Protein AF-A0A380L1E3-F1 (afdb_monomer)

Secondary structure (DSSP, 8-state):
-HHHHHHHHHHHHHHHHHHHHHHHHHHHTSS-THHHHHHHHHHHHHHHHHH---HHHHHHHHHHHHHHHHH-

Sequence (72 aa):
MWEKFKNIHHMFHVAVVFIFFPIAGVISGDYPLLTLLWTAIFIGAYYTILLSNHKMFQQISWLILLVYIFYS

Radius of gyration: 13.4 Å; Cα contacts (8 Å, |Δi|>4): 39; chains: 1; bounding box: 31×20×34 Å

pLDDT: mean 76.17, std 11.7, range [43.84, 87.44]

Mean predicted aligned error: 7.64 Å

Organism: NCBI:txid33040

Foldseek 3Di:
DVVLVVVVVVVVVVLVVVLVVLVVCVVVVNDDPVSNVLSVLLVVLSVCCSPPPDPVSVVVSVVSNVVSVVVD

Nearest PDB structures (foldseek):
  4m70-assembly5_Q  TM=4.954E-01  e=6.435E+00  Solanum tuberosum

Structure (mmCIF, N/CA/C/O backbone):
data_AF-A0A380L1E3-F1
#
_entry.id   AF-A0A380L1E3-F1
#
loop_
_atom_site.group_PDB
_atom_site.id
_atom_site.type_symbol
_atom_site.label_atom_id
_atom_site.label_alt_id
_atom_site.label_comp_id
_atom_site.label_asym_id
_atom_site.label_entity_id
_atom_site.label_seq_id
_atom_site.pdbx_PDB_ins_code
_atom_site.Cartn_x
_atom_site.Cartn_y
_atom_site.Cartn_z
_atom_site.occupancy
_atom_site.B_iso_or_equiv
_atom_site.auth_seq_id
_atom_site.auth_comp_id
_atom_site.auth_asym_id
_atom_site.auth_atom_id
_atom_site.pdbx_PDB_model_num
ATOM 1 N N . MET A 1 1 ? -20.070 -6.914 16.693 1.00 54.69 1 MET A N 1
ATOM 2 C CA . MET A 1 1 ? -18.714 -6.888 16.081 1.00 54.69 1 MET A CA 1
ATOM 3 C C . MET A 1 1 ? -18.498 -7.967 15.013 1.00 54.69 1 MET A C 1
ATOM 5 O O . MET A 1 1 ? -17.713 -7.728 14.108 1.00 54.69 1 MET A O 1
ATOM 9 N N . TRP A 1 2 ? -19.211 -9.100 15.060 1.00 43.84 2 TRP A N 1
ATOM 10 C CA . TRP A 1 2 ? -19.128 -10.177 14.057 1.00 43.84 2 TRP A CA 1
ATOM 11 C C . TRP A 1 2 ? -19.670 -9.789 12.664 1.00 43.84 2 TRP A C 1
ATOM 13 O O . TRP A 1 2 ? -19.114 -10.175 11.641 1.00 43.84 2 TRP A O 1
ATOM 23 N N . GLU A 1 3 ? -20.706 -8.948 12.604 1.00 54.38 3 GLU A N 1
ATOM 24 C CA . GLU A 1 3 ? -21.293 -8.484 11.335 1.00 54.38 3 GLU A CA 1
ATOM 25 C C . GLU A 1 3 ? -20.348 -7.593 10.512 1.00 54.38 3 GLU A C 1
ATOM 27 O O . GLU A 1 3 ? -20.344 -7.673 9.284 1.00 54.38 3 GLU A O 1
ATOM 32 N N . LYS A 1 4 ? -19.476 -6.808 11.171 1.00 53.34 4 LYS A N 1
ATOM 33 C CA . LYS A 1 4 ? -18.428 -6.034 10.483 1.00 53.34 4 LYS A CA 1
ATOM 34 C C . LYS A 1 4 ? -17.435 -6.957 9.777 1.00 53.34 4 LYS A C 1
ATOM 36 O O . LYS A 1 4 ? -17.125 -6.712 8.621 1.00 53.34 4 LYS A O 1
ATOM 41 N N . PHE A 1 5 ? -17.004 -8.045 10.418 1.00 54.66 5 PHE A N 1
ATOM 42 C CA . PHE A 1 5 ? -16.105 -9.031 9.803 1.00 54.66 5 PHE A CA 1
ATOM 43 C C . PHE A 1 5 ? -16.727 -9.725 8.583 1.00 54.66 5 PHE A C 1
ATOM 45 O O . PHE A 1 5 ? -16.029 -9.992 7.608 1.00 54.66 5 PHE A O 1
ATOM 52 N N . LYS A 1 6 ? -18.046 -9.959 8.598 1.00 51.28 6 LYS A N 1
ATOM 53 C CA . LYS A 1 6 ? -18.762 -10.618 7.495 1.00 51.28 6 LYS A CA 1
ATOM 54 C C . LYS A 1 6 ? -18.809 -9.761 6.219 1.00 51.28 6 LYS A C 1
ATOM 56 O O . LYS A 1 6 ? -18.579 -10.289 5.137 1.00 51.28 6 LYS A O 1
ATOM 61 N N . ASN A 1 7 ? -19.024 -8.448 6.348 1.00 54.16 7 ASN A N 1
ATOM 62 C CA . ASN A 1 7 ? -18.949 -7.507 5.217 1.00 54.16 7 ASN A CA 1
ATOM 63 C C . ASN A 1 7 ? -17.508 -7.176 4.811 1.00 54.16 7 ASN A C 1
ATOM 65 O O . ASN A 1 7 ? -17.219 -7.045 3.620 1.00 54.16 7 ASN A O 1
ATOM 69 N N . ILE A 1 8 ? -16.591 -7.103 5.783 1.00 57.47 8 ILE A N 1
ATOM 70 C CA . ILE A 1 8 ? -15.156 -6.979 5.514 1.00 57.47 8 ILE A CA 1
ATOM 71 C C . ILE A 1 8 ? -14.700 -8.113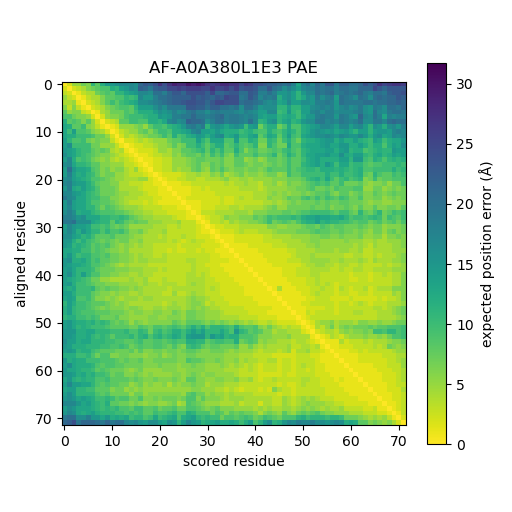 4.594 1.00 57.47 8 ILE A C 1
ATOM 73 O O . ILE A 1 8 ? -13.949 -7.856 3.665 1.00 57.47 8 ILE A O 1
ATOM 77 N N . HIS A 1 9 ? -15.197 -9.339 4.774 1.00 56.00 9 HIS A N 1
ATOM 78 C CA . HIS A 1 9 ? -14.729 -10.493 4.009 1.00 56.00 9 HIS A CA 1
ATOM 79 C C . HIS A 1 9 ? -14.913 -10.364 2.482 1.00 56.00 9 HIS A C 1
ATOM 81 O O . HIS A 1 9 ? -14.051 -10.823 1.729 1.00 56.00 9 HIS A O 1
ATOM 87 N N . HIS A 1 10 ? -15.984 -9.700 2.026 1.00 53.25 10 HIS A N 1
ATOM 88 C CA . HIS A 1 10 ? -16.228 -9.443 0.601 1.00 53.25 10 HIS A CA 1
ATOM 89 C C . HIS A 1 10 ? -15.404 -8.270 0.056 1.00 53.25 10 HIS A C 1
ATOM 91 O O . HIS A 1 10 ? -14.820 -8.394 -1.019 1.00 53.25 10 HIS A O 1
ATOM 97 N N . MET A 1 11 ? -15.287 -7.164 0.801 1.00 58.22 11 MET A N 1
ATOM 98 C CA . MET A 1 11 ? -14.386 -6.060 0.425 1.00 58.22 11 MET A CA 1
ATOM 99 C C . MET A 1 11 ? -12.911 -6.496 0.420 1.00 58.22 11 MET A C 1
ATOM 101 O O . MET A 1 11 ? -12.131 -6.019 -0.402 1.00 58.22 11 MET A O 1
ATOM 105 N N . PHE A 1 12 ? -12.550 -7.432 1.298 1.00 63.84 12 PHE A N 1
ATOM 106 C CA . PHE A 1 12 ? -11.219 -8.021 1.421 1.00 63.84 12 PHE A CA 1
ATOM 107 C C . PHE A 1 12 ? -10.821 -8.826 0.191 1.00 63.84 12 PHE A C 1
ATOM 109 O O . PHE A 1 12 ? -9.706 -8.682 -0.300 1.00 63.84 12 PHE A O 1
ATOM 116 N N . HIS A 1 13 ? -11.742 -9.617 -0.362 1.00 62.19 13 HIS A N 1
ATOM 117 C CA . HIS A 1 13 ? -11.465 -10.399 -1.567 1.00 62.19 13 HIS A CA 1
ATOM 118 C C . HIS A 1 13 ? -11.139 -9.521 -2.778 1.00 62.19 13 HIS A C 1
ATOM 120 O O . HIS A 1 13 ? -10.184 -9.809 -3.493 1.00 62.19 13 HIS A O 1
ATOM 126 N N . VAL A 1 14 ? -11.887 -8.432 -2.986 1.00 64.62 14 VAL A N 1
ATOM 127 C CA . VAL A 1 14 ? -11.651 -7.515 -4.114 1.00 64.62 14 VAL A CA 1
ATOM 128 C C . VAL A 1 14 ? -10.253 -6.903 -4.018 1.00 64.62 14 VAL A C 1
ATOM 130 O O . VAL A 1 14 ? -9.492 -6.966 -4.978 1.00 64.62 14 VAL A O 1
ATOM 133 N N . ALA A 1 15 ? -9.871 -6.393 -2.844 1.00 66.94 15 ALA A N 1
ATOM 134 C CA . ALA A 1 15 ? -8.551 -5.800 -2.638 1.00 66.94 15 ALA A CA 1
ATOM 135 C C . ALA A 1 15 ? -7.407 -6.807 -2.844 1.00 66.94 15 ALA A C 1
ATOM 137 O O . ALA A 1 15 ? -6.390 -6.459 -3.434 1.00 66.94 15 ALA A O 1
ATOM 138 N N . VAL A 1 16 ? -7.581 -8.065 -2.423 1.00 67.75 16 VAL A N 1
ATOM 139 C CA . VAL A 1 16 ? -6.587 -9.129 -2.643 1.00 67.75 16 VAL A CA 1
ATOM 140 C C . VAL A 1 16 ? -6.371 -9.402 -4.132 1.00 67.75 16 VAL A C 1
ATOM 142 O O . VAL A 1 16 ? -5.226 -9.532 -4.554 1.00 67.75 16 VAL A O 1
ATOM 145 N N . VAL A 1 17 ? -7.423 -9.414 -4.957 1.00 66.56 17 VAL A N 1
ATOM 146 C CA . VAL A 1 17 ? -7.264 -9.560 -6.419 1.00 66.56 17 VAL A CA 1
ATOM 147 C C . VAL A 1 17 ? -6.488 -8.377 -7.012 1.00 66.56 17 VAL A C 1
ATOM 149 O O . VAL A 1 17 ? -5.586 -8.582 -7.825 1.00 66.56 17 VAL A O 1
ATOM 152 N N . PHE A 1 18 ? -6.763 -7.154 -6.548 1.00 68.62 18 PHE A N 1
ATOM 153 C CA . PHE A 1 18 ? -6.020 -5.955 -6.956 1.00 68.62 18 PHE A CA 1
ATOM 154 C C . PHE A 1 18 ? -4.549 -5.963 -6.524 1.00 68.62 18 PHE A C 1
ATOM 156 O O . PHE A 1 18 ? -3.742 -5.285 -7.146 1.00 68.62 18 PHE A O 1
ATOM 163 N N . ILE A 1 19 ? -4.179 -6.744 -5.507 1.00 73.75 19 ILE A N 1
ATOM 164 C CA . ILE A 1 19 ? -2.789 -6.904 -5.062 1.00 73.75 19 ILE A CA 1
ATOM 165 C C . ILE A 1 19 ? -2.000 -7.851 -5.983 1.00 73.75 19 ILE A C 1
ATOM 167 O O . ILE A 1 19 ? -0.813 -7.630 -6.216 1.00 73.75 19 ILE A O 1
ATOM 171 N N . PHE A 1 20 ? -2.635 -8.885 -6.541 1.00 77.56 20 PHE A N 1
ATOM 172 C CA . PHE A 1 20 ? -1.961 -9.829 -7.445 1.00 77.56 20 PHE A CA 1
ATOM 173 C C . PHE A 1 20 ? -1.636 -9.225 -8.817 1.00 77.56 20 PHE A C 1
ATOM 175 O O . PHE A 1 20 ? -0.626 -9.584 -9.421 1.00 77.56 20 PHE A O 1
ATOM 182 N N . PHE A 1 21 ? -2.458 -8.291 -9.292 1.00 80.19 21 PHE A N 1
ATOM 183 C CA . PHE A 1 21 ? -2.314 -7.6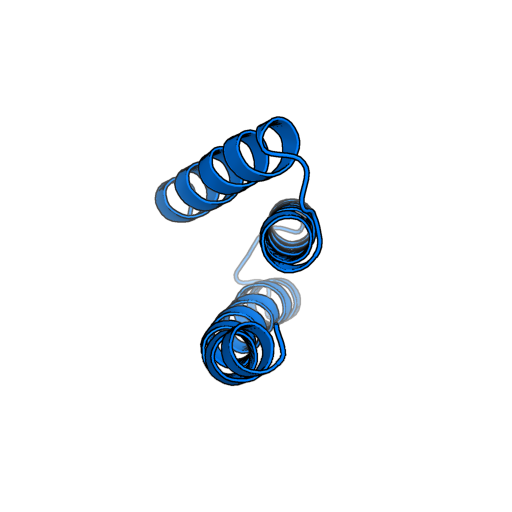52 -10.602 1.00 80.19 21 PHE A CA 1
ATOM 184 C C . PHE A 1 21 ? -0.976 -6.907 -10.804 1.00 80.19 21 PHE A C 1
ATOM 186 O O . PHE A 1 21 ? -0.265 -7.215 -11.763 1.00 80.19 21 PHE A O 1
ATOM 193 N N . PRO A 1 22 ? -0.562 -5.986 -9.909 1.00 79.62 22 PRO A N 1
ATOM 194 C CA . PRO A 1 22 ? 0.719 -5.297 -10.038 1.00 79.62 22 PRO A CA 1
ATOM 195 C C . PRO A 1 22 ? 1.911 -6.243 -9.869 1.00 79.62 22 PRO A C 1
ATOM 197 O O . PRO A 1 22 ? 2.930 -6.049 -10.520 1.00 79.62 22 PRO A O 1
ATOM 200 N N . ILE A 1 23 ? 1.794 -7.297 -9.052 1.00 83.00 23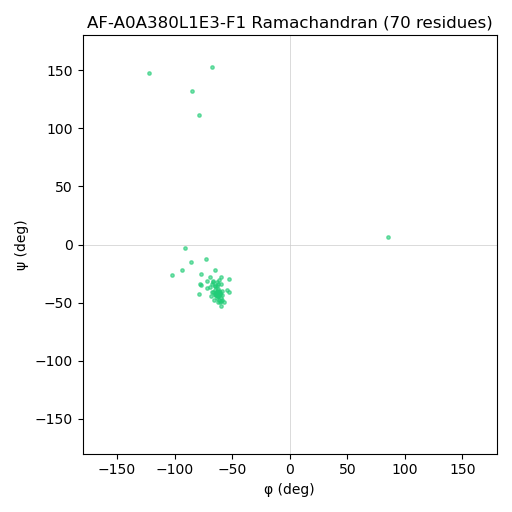 ILE A N 1
ATOM 201 C CA . ILE A 1 23 ? 2.861 -8.298 -8.895 1.00 83.00 23 ILE A CA 1
ATOM 202 C C . ILE A 1 23 ? 3.064 -9.065 -10.204 1.00 83.00 23 ILE A C 1
ATOM 204 O O . ILE A 1 23 ? 4.194 -9.196 -10.670 1.00 83.00 23 ILE A O 1
ATOM 208 N N . ALA A 1 24 ? 1.975 -9.534 -10.818 1.00 85.00 24 ALA A N 1
ATOM 209 C CA . ALA A 1 24 ? 2.024 -10.214 -12.107 1.00 85.00 24 ALA A CA 1
ATOM 210 C C . ALA A 1 24 ? 2.606 -9.308 -13.200 1.00 85.00 24 ALA A C 1
ATOM 212 O O . ALA A 1 24 ? 3.466 -9.759 -13.949 1.00 85.00 24 ALA A O 1
ATOM 213 N N . GLY A 1 25 ? 2.209 -8.033 -13.237 1.00 84.25 25 GLY A N 1
ATOM 214 C CA . GLY A 1 25 ? 2.728 -7.081 -14.218 1.00 84.25 25 GLY A CA 1
ATOM 215 C C . GLY A 1 25 ? 4.205 -6.705 -14.014 1.00 84.25 25 GLY A C 1
ATOM 216 O O . GLY A 1 25 ? 4.917 -6.427 -14.973 1.00 84.25 25 GLY A O 1
ATOM 217 N N . VAL A 1 26 ? 4.726 -6.748 -12.782 1.00 85.44 26 VAL A N 1
ATOM 218 C CA . VAL A 1 26 ? 6.178 -6.608 -12.548 1.00 85.44 26 VAL A CA 1
ATOM 219 C C . VAL A 1 26 ? 6.930 -7.860 -13.011 1.00 85.44 26 VAL A C 1
ATOM 221 O O . VAL A 1 26 ? 8.014 -7.747 -13.577 1.00 85.44 26 VAL A O 1
ATOM 224 N N . ILE A 1 27 ? 6.357 -9.053 -12.817 1.00 86.50 27 ILE A N 1
ATOM 225 C CA . ILE A 1 27 ? 6.953 -10.320 -13.276 1.00 86.50 27 ILE A CA 1
ATOM 226 C C . ILE A 1 27 ? 6.927 -10.433 -14.810 1.00 86.50 27 ILE A C 1
ATOM 228 O O . ILE A 1 27 ? 7.884 -10.946 -15.387 1.00 86.50 27 ILE A O 1
ATOM 232 N N . SER A 1 28 ? 5.873 -9.949 -15.477 1.00 86.44 28 SER A N 1
ATOM 233 C CA . SER A 1 28 ? 5.788 -9.908 -16.946 1.00 86.44 28 SER A CA 1
ATOM 234 C C . SER A 1 28 ? 6.687 -8.841 -17.578 1.00 86.44 28 SER A C 1
ATOM 236 O O . SER A 1 28 ? 6.920 -8.888 -18.783 1.00 86.44 28 SER A O 1
ATOM 238 N N . GLY A 1 29 ? 7.228 -7.917 -16.776 1.00 85.31 29 GLY A N 1
ATOM 239 C CA . GLY A 1 29 ? 8.064 -6.809 -17.236 1.00 85.31 29 GLY A CA 1
ATOM 240 C C . GLY A 1 29 ? 7.281 -5.573 -17.691 1.00 85.31 29 GLY A C 1
ATOM 241 O O . GLY A 1 29 ? 7.895 -4.623 -18.173 1.00 85.31 29 GLY A O 1
ATOM 242 N N . ASP A 1 30 ? 5.958 -5.557 -17.513 1.00 85.31 30 ASP A N 1
ATOM 243 C CA . ASP A 1 30 ? 5.083 -4.438 -17.885 1.00 85.31 30 ASP A CA 1
ATOM 244 C C . ASP A 1 30 ? 5.160 -3.268 -16.889 1.00 85.31 30 ASP A C 1
ATOM 246 O O . ASP A 1 30 ? 4.913 -2.117 -17.253 1.00 85.31 30 ASP A O 1
ATOM 250 N N . TYR A 1 31 ? 5.528 -3.541 -15.630 1.00 83.44 31 TYR A N 1
ATOM 251 C CA . TYR A 1 31 ? 5.649 -2.531 -14.578 1.00 83.44 31 TYR A CA 1
ATOM 252 C C . 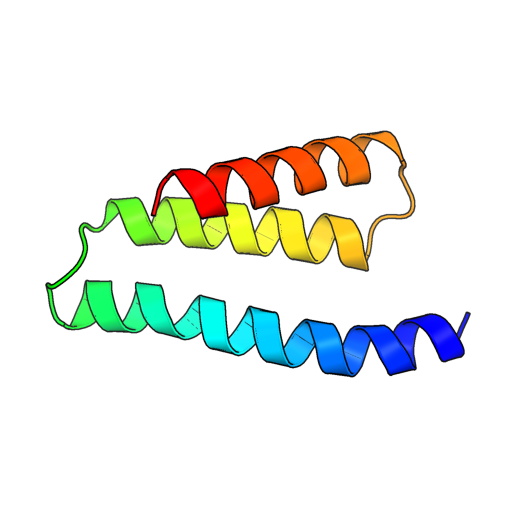TYR A 1 31 ? 7.051 -2.472 -13.957 1.00 83.44 31 TYR A C 1
ATOM 254 O O . TYR A 1 31 ? 7.720 -3.496 -13.798 1.00 83.44 31 TYR A O 1
ATOM 262 N N . PRO A 1 32 ? 7.499 -1.280 -13.521 1.00 87.44 32 PRO A N 1
ATOM 263 C CA . PRO A 1 32 ? 8.769 -1.131 -12.825 1.00 87.44 32 PRO A CA 1
ATOM 264 C C . PRO A 1 32 ? 8.750 -1.804 -11.446 1.00 87.44 32 PRO A C 1
ATOM 266 O O . PRO A 1 32 ? 7.730 -1.847 -10.763 1.00 87.44 32 PRO A O 1
ATOM 269 N N . LEU A 1 33 ? 9.923 -2.230 -10.964 1.00 86.38 33 LEU A N 1
ATOM 270 C CA . LEU A 1 33 ? 10.105 -2.795 -9.615 1.00 86.38 33 LEU A CA 1
ATOM 271 C C . LEU A 1 33 ? 9.563 -1.893 -8.491 1.00 86.38 33 LEU A C 1
ATOM 273 O O . LEU A 1 33 ? 9.106 -2.393 -7.464 1.00 86.38 33 LEU A O 1
ATOM 277 N N . LEU A 1 34 ? 9.564 -0.569 -8.691 1.00 85.06 34 LEU A N 1
ATOM 278 C CA . LEU A 1 34 ? 9.003 0.401 -7.744 1.00 85.06 34 LEU A CA 1
ATOM 279 C C . LEU A 1 34 ? 7.503 0.171 -7.481 1.00 85.06 34 LEU A C 1
ATOM 281 O O . LEU A 1 34 ? 7.020 0.454 -6.384 1.00 85.06 34 LEU A O 1
ATOM 285 N N . THR A 1 35 ? 6.774 -0.401 -8.440 1.00 84.44 35 THR A N 1
ATOM 286 C CA . THR A 1 35 ? 5.356 -0.752 -8.297 1.00 84.44 35 THR A CA 1
ATOM 287 C C . THR A 1 35 ? 5.137 -1.776 -7.181 1.00 84.44 35 THR A C 1
ATOM 289 O O . THR A 1 35 ? 4.119 -1.716 -6.491 1.00 84.44 35 THR A O 1
ATOM 292 N N . LEU A 1 36 ? 6.106 -2.661 -6.904 1.00 84.31 36 LEU A N 1
ATOM 293 C CA . LEU A 1 36 ? 6.028 -3.590 -5.766 1.00 84.31 36 LEU A CA 1
ATOM 294 C C . LEU A 1 36 ? 6.080 -2.859 -4.423 1.00 84.31 36 LEU A C 1
ATOM 296 O O . LEU A 1 36 ? 5.326 -3.202 -3.515 1.00 84.31 36 LEU A O 1
ATOM 300 N N . LEU A 1 37 ? 6.929 -1.833 -4.301 1.00 86.06 37 LEU A N 1
ATOM 301 C CA . LEU A 1 37 ? 7.018 -1.017 -3.088 1.00 86.06 37 LEU A CA 1
ATOM 302 C C . LEU A 1 37 ? 5.690 -0.291 -2.834 1.00 86.06 37 LEU A C 1
ATOM 304 O O . LEU A 1 37 ? 5.155 -0.337 -1.727 1.00 86.06 37 LEU A O 1
ATOM 308 N N . TRP A 1 38 ? 5.121 0.316 -3.877 1.00 83.00 38 TRP A N 1
ATOM 309 C CA . TRP A 1 38 ? 3.806 0.956 -3.804 1.00 83.00 38 TRP A CA 1
ATOM 310 C C 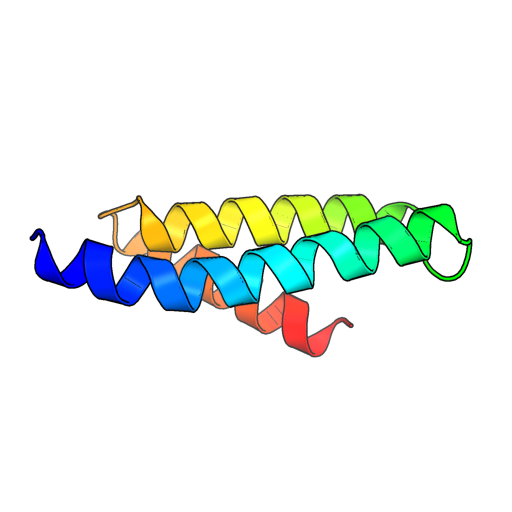. TRP A 1 38 ? 2.696 -0.029 -3.437 1.00 83.00 38 TRP A C 1
ATOM 312 O O . TRP A 1 38 ? 1.849 0.279 -2.600 1.00 83.00 38 TRP A O 1
ATOM 322 N N . THR A 1 39 ? 2.741 -1.237 -3.996 1.00 85.50 39 THR A N 1
ATOM 323 C CA . THR A 1 39 ? 1.802 -2.316 -3.669 1.00 85.50 39 THR A CA 1
ATOM 324 C C . THR A 1 39 ? 1.936 -2.742 -2.203 1.00 85.50 39 THR A C 1
ATOM 326 O O . THR A 1 3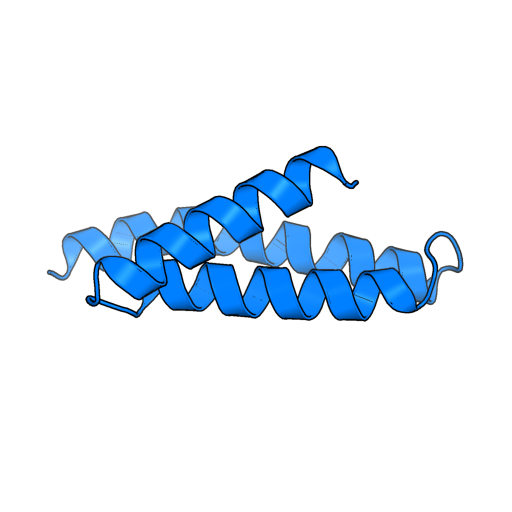9 ? 0.931 -2.888 -1.515 1.00 85.50 39 THR A O 1
ATOM 329 N N . ALA A 1 40 ? 3.155 -2.864 -1.670 1.00 85.75 40 ALA A N 1
ATOM 330 C CA . ALA A 1 40 ? 3.379 -3.189 -0.259 1.00 85.75 40 ALA A CA 1
ATOM 331 C C . ALA A 1 40 ? 2.813 -2.116 0.689 1.00 85.75 40 ALA A C 1
ATOM 333 O O . ALA A 1 40 ? 2.175 -2.446 1.692 1.00 85.75 40 ALA A O 1
ATOM 334 N N . ILE A 1 41 ? 2.989 -0.834 0.349 1.00 87.25 41 ILE A N 1
ATOM 335 C CA . ILE A 1 41 ? 2.423 0.295 1.104 1.00 87.25 41 ILE A CA 1
ATOM 336 C C . ILE A 1 41 ? 0.888 0.258 1.066 1.00 87.25 41 ILE A C 1
ATOM 338 O O . ILE A 1 41 ? 0.245 0.420 2.107 1.00 87.25 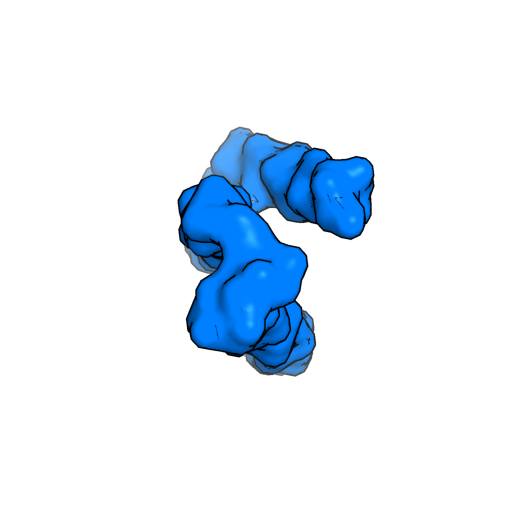41 ILE A O 1
ATOM 342 N N . PHE A 1 42 ? 0.300 -0.010 -0.103 1.00 85.56 42 PHE A N 1
ATOM 343 C CA . PHE A 1 42 ? -1.146 -0.161 -0.269 1.00 85.56 42 PHE A CA 1
ATOM 344 C C . PHE A 1 42 ? -1.703 -1.292 0.601 1.00 85.56 42 PHE A C 1
ATOM 346 O O . PHE A 1 42 ? -2.662 -1.078 1.342 1.00 85.56 42 PHE A O 1
ATOM 353 N N . ILE A 1 43 ? -1.067 -2.469 0.580 1.00 84.69 43 ILE A N 1
ATOM 354 C CA . ILE A 1 43 ? -1.442 -3.614 1.423 1.00 84.69 43 ILE A CA 1
ATOM 355 C C . ILE A 1 43 ? -1.414 -3.217 2.902 1.00 84.69 43 ILE A C 1
ATOM 357 O O . ILE A 1 43 ? -2.384 -3.448 3.625 1.00 84.69 43 ILE A O 1
ATOM 361 N N . GLY A 1 44 ? -0.323 -2.595 3.358 1.00 84.94 44 GLY A N 1
ATOM 362 C CA . GLY A 1 44 ? -0.168 -2.170 4.751 1.00 84.94 44 GLY A CA 1
ATOM 363 C C . GLY A 1 44 ? -1.248 -1.180 5.190 1.00 84.94 44 GLY A C 1
ATOM 364 O O . GLY A 1 44 ? -1.868 -1.357 6.243 1.00 84.94 44 GLY A O 1
ATOM 365 N N . ALA A 1 45 ? -1.531 -0.170 4.366 1.00 85.25 45 ALA A N 1
ATOM 366 C CA . ALA A 1 45 ? -2.610 0.783 4.611 1.00 85.25 45 ALA A CA 1
ATOM 367 C C . ALA A 1 45 ? -3.982 0.094 4.636 1.00 85.25 45 ALA A C 1
ATOM 369 O O . ALA A 1 45 ? -4.775 0.322 5.549 1.00 85.25 45 ALA A O 1
ATOM 370 N N . TYR A 1 46 ? -4.240 -0.811 3.695 1.00 82.69 46 TYR A N 1
ATOM 371 C CA . TYR A 1 46 ? -5.488 -1.560 3.622 1.00 82.69 46 TYR A CA 1
ATOM 372 C C . TYR A 1 46 ? -5.742 -2.404 4.883 1.00 82.69 46 TYR A C 1
ATOM 374 O O . TYR A 1 46 ? -6.802 -2.294 5.505 1.00 82.69 46 TYR A O 1
ATOM 382 N N . TYR A 1 47 ? -4.747 -3.178 5.332 1.00 80.38 47 TYR A N 1
ATOM 383 C CA . TYR A 1 47 ? -4.842 -3.942 6.582 1.00 80.38 47 TYR A CA 1
ATOM 384 C C . TYR A 1 47 ? -5.000 -3.045 7.807 1.00 80.38 47 TYR A C 1
ATOM 386 O O . TYR A 1 47 ? -5.741 -3.389 8.728 1.00 80.38 47 TYR A O 1
ATOM 394 N N . THR A 1 48 ? -4.350 -1.882 7.814 1.00 83.19 48 THR A N 1
ATOM 395 C CA . THR A 1 48 ? -4.479 -0.910 8.904 1.00 83.19 48 THR A CA 1
ATOM 396 C C . THR A 1 48 ? -5.910 -0.387 9.008 1.00 83.19 48 THR A C 1
ATOM 398 O O . THR A 1 48 ? -6.430 -0.292 10.116 1.00 83.19 48 THR A O 1
ATOM 401 N N . ILE A 1 49 ? -6.602 -0.130 7.893 1.00 81.69 49 ILE A N 1
ATOM 402 C CA . ILE A 1 49 ? -8.021 0.272 7.928 1.00 81.69 49 ILE A CA 1
ATOM 403 C C . ILE A 1 49 ? -8.900 -0.842 8.486 1.00 81.69 49 ILE A C 1
ATOM 405 O O . ILE A 1 49 ? -9.807 -0.573 9.277 1.00 81.69 49 ILE A O 1
ATOM 409 N N . LEU A 1 50 ? -8.624 -2.079 8.076 1.00 76.94 50 LEU A N 1
ATOM 410 C CA . LEU A 1 50 ? -9.400 -3.252 8.462 1.00 76.94 50 LEU A CA 1
ATOM 411 C C . LEU A 1 50 ? -9.256 -3.613 9.945 1.00 76.94 50 LEU A C 1
ATOM 413 O O . LEU A 1 50 ? -10.241 -3.965 10.592 1.00 76.94 50 LEU A O 1
ATOM 417 N N . LEU A 1 51 ? -8.022 -3.591 10.454 1.00 76.44 51 LEU A N 1
ATOM 418 C CA . LEU A 1 51 ? -7.661 -4.161 11.754 1.00 76.44 51 LEU A CA 1
ATOM 419 C C . LEU A 1 51 ? -7.501 -3.101 12.848 1.00 76.44 51 LEU A C 1
ATOM 421 O O . LEU A 1 51 ? -7.677 -3.411 14.026 1.00 76.44 51 LEU A O 1
ATOM 425 N N . SER A 1 52 ? -7.165 -1.859 12.493 1.00 76.88 52 SER A N 1
ATOM 426 C CA . SER A 1 52 ? -6.921 -0.808 13.480 1.00 76.88 52 SER A CA 1
ATOM 427 C C . SER A 1 52 ? -8.216 -0.122 13.909 1.00 76.88 52 SER A C 1
ATOM 429 O O . SER A 1 52 ? -9.005 0.324 13.081 1.00 76.88 52 SER A O 1
ATOM 431 N N . ASN A 1 53 ? -8.399 0.037 15.223 1.00 74.75 53 ASN A N 1
ATOM 432 C CA . ASN A 1 53 ? -9.434 0.903 15.805 1.00 74.75 53 ASN A CA 1
ATOM 433 C C . ASN A 1 53 ? -8.935 2.338 16.058 1.00 74.75 53 ASN A C 1
ATOM 435 O O . ASN A 1 53 ? -9.700 3.196 16.501 1.00 74.75 53 ASN A O 1
ATOM 439 N N . HIS A 1 54 ? -7.657 2.627 15.789 1.00 80.44 54 HIS A N 1
ATOM 440 C CA . HIS A 1 54 ? -7.108 3.968 15.963 1.00 80.44 54 HIS A CA 1
ATOM 441 C C . HIS A 1 54 ? -7.492 4.871 14.787 1.00 80.44 54 HIS A C 1
ATOM 443 O O . HIS A 1 54 ? -6.977 4.732 13.677 1.00 80.44 54 HIS A O 1
ATOM 449 N N . LYS A 1 55 ? -8.346 5.862 15.070 1.00 81.31 55 LYS A N 1
ATOM 450 C CA . LYS A 1 55 ? -8.885 6.818 14.088 1.00 81.31 55 LYS A CA 1
ATOM 451 C C . LYS A 1 55 ? -7.805 7.520 13.249 1.00 81.31 55 LYS A C 1
ATOM 453 O O . LYS A 1 55 ? -7.971 7.642 12.042 1.00 81.31 55 LYS A O 1
ATOM 458 N N . MET A 1 56 ? -6.691 7.922 13.869 1.00 83.88 56 MET A N 1
ATOM 459 C CA . MET A 1 56 ? -5.552 8.552 13.180 1.00 83.88 56 MET A CA 1
ATOM 460 C C . MET A 1 56 ? -4.933 7.637 12.117 1.00 83.88 56 MET A C 1
ATOM 462 O O . MET A 1 56 ? -4.769 8.044 10.970 1.00 83.88 56 MET A O 1
ATOM 466 N N . PHE A 1 57 ? -4.631 6.386 12.478 1.00 80.81 57 PHE A N 1
ATOM 467 C CA . PHE A 1 57 ? -4.050 5.424 11.542 1.00 80.81 57 PHE A CA 1
ATOM 468 C C . PHE A 1 57 ? -5.021 5.095 10.405 1.00 80.81 57 PHE A C 1
ATOM 470 O O . PHE A 1 57 ? -4.608 5.069 9.252 1.00 80.81 57 PHE A O 1
ATOM 477 N N . GLN A 1 58 ? -6.319 4.967 10.698 1.00 81.38 58 GLN A N 1
ATOM 478 C CA . GLN A 1 58 ? -7.342 4.808 9.662 1.00 81.38 58 GLN A CA 1
ATOM 479 C C . GLN A 1 58 ? -7.380 5.982 8.672 1.00 81.38 58 GLN A C 1
ATOM 481 O O . GLN A 1 58 ? -7.463 5.749 7.470 1.00 81.38 58 GLN A O 1
ATOM 486 N N . GLN A 1 59 ? -7.302 7.232 9.140 1.00 85.06 59 GLN A N 1
ATOM 487 C CA . GLN A 1 59 ? -7.313 8.413 8.264 1.00 85.06 59 GLN A CA 1
ATOM 488 C C . GLN A 1 59 ? -6.081 8.478 7.355 1.00 85.06 59 GLN A C 1
ATOM 490 O O . GLN A 1 59 ? -6.216 8.742 6.161 1.00 85.06 59 GLN A O 1
ATOM 495 N N . ILE A 1 60 ? -4.894 8.193 7.899 1.00 86.31 60 ILE A N 1
ATOM 496 C CA . ILE A 1 60 ? -3.650 8.141 7.117 1.00 86.31 60 ILE A CA 1
ATOM 497 C C . ILE A 1 60 ? -3.741 7.038 6.062 1.00 86.31 60 ILE A C 1
ATOM 499 O O . ILE A 1 60 ? -3.415 7.260 4.899 1.00 86.31 60 ILE A O 1
ATOM 503 N N . SER A 1 61 ? -4.238 5.861 6.434 1.00 84.94 61 SER A N 1
ATOM 504 C CA . SER A 1 61 ? -4.400 4.761 5.491 1.00 84.94 61 SER A CA 1
ATOM 505 C C . SER A 1 61 ? -5.427 5.057 4.396 1.00 84.94 61 SER A C 1
ATOM 507 O O . SER A 1 61 ? -5.202 4.682 3.249 1.00 84.94 61 SER A O 1
ATOM 509 N N . TRP A 1 62 ? -6.509 5.777 4.703 1.00 84.94 62 TRP A N 1
ATOM 510 C CA . TRP A 1 62 ? -7.458 6.253 3.690 1.00 84.94 62 TRP A CA 1
ATOM 511 C C . TRP A 1 62 ? -6.811 7.211 2.685 1.00 84.94 62 TRP A C 1
ATOM 513 O O . TRP A 1 62 ? -7.059 7.089 1.487 1.00 84.94 62 TRP A O 1
ATOM 523 N N . LEU A 1 63 ? -5.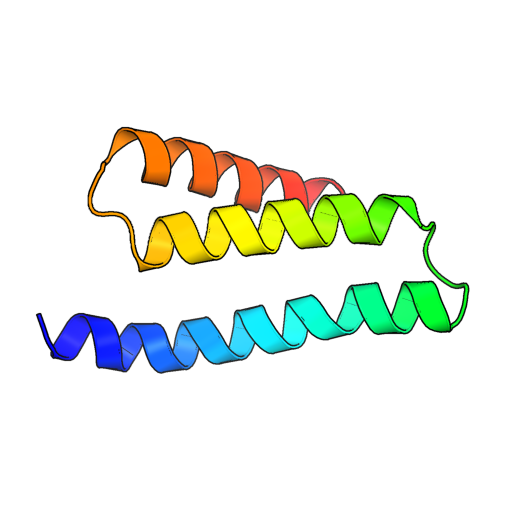951 8.123 3.149 1.00 87.06 63 LEU A N 1
ATOM 524 C CA . LEU A 1 63 ? -5.182 9.005 2.264 1.00 87.06 63 LEU A CA 1
ATOM 525 C C . LEU A 1 63 ? -4.228 8.211 1.366 1.00 87.06 63 LEU A C 1
ATOM 527 O O . LEU A 1 63 ? -4.151 8.484 0.173 1.00 87.06 63 LEU A O 1
ATOM 531 N N . ILE A 1 64 ? -3.547 7.204 1.917 1.00 84.38 64 ILE A N 1
ATOM 532 C CA . ILE A 1 64 ? -2.643 6.335 1.153 1.00 84.38 64 ILE A CA 1
ATOM 533 C C . ILE A 1 64 ? -3.405 5.568 0.061 1.00 84.38 64 ILE A C 1
ATOM 535 O O . ILE A 1 64 ? -2.940 5.523 -1.076 1.00 84.38 64 ILE A O 1
ATOM 539 N N . LEU A 1 65 ? -4.584 5.011 0.373 1.00 83.81 65 LEU A N 1
ATOM 540 C CA . LEU A 1 65 ? -5.429 4.343 -0.625 1.00 83.81 65 LEU A CA 1
ATOM 541 C C . LEU A 1 65 ? -5.859 5.299 -1.745 1.00 83.81 65 LEU A C 1
ATOM 543 O O . LEU A 1 65 ? -5.820 4.920 -2.911 1.00 83.81 65 LEU A O 1
ATOM 547 N N . LEU A 1 66 ? -6.242 6.535 -1.405 1.00 83.44 66 LEU A N 1
ATOM 548 C CA . LEU A 1 66 ? -6.609 7.549 -2.396 1.00 83.44 66 LEU A CA 1
ATOM 549 C C . LEU A 1 66 ? -5.437 7.885 -3.317 1.00 83.44 66 LEU A C 1
ATOM 551 O O . LEU A 1 66 ? -5.594 7.845 -4.532 1.00 83.44 66 LEU A O 1
ATOM 555 N N . VAL A 1 67 ? -4.260 8.171 -2.756 1.00 84.94 67 VAL A N 1
ATOM 556 C CA . VAL A 1 67 ? -3.056 8.485 -3.543 1.00 84.94 67 VAL A CA 1
ATOM 557 C C . VAL A 1 67 ? -2.699 7.337 -4.487 1.00 84.94 67 VAL A C 1
ATOM 559 O O . VAL A 1 67 ? -2.361 7.591 -5.638 1.00 84.94 67 VAL A O 1
ATOM 562 N N . TYR A 1 68 ? -2.832 6.087 -4.038 1.00 78.19 68 TYR A N 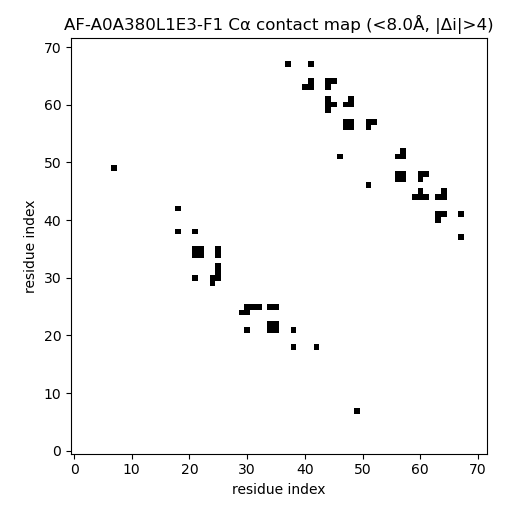1
ATOM 563 C CA . TYR A 1 68 ? -2.551 4.917 -4.869 1.00 78.19 68 TYR A CA 1
ATOM 564 C C . TYR A 1 68 ? -3.453 4.836 -6.110 1.00 78.19 68 TYR A C 1
ATOM 566 O O . TYR A 1 68 ? -2.964 4.527 -7.191 1.00 78.19 68 TYR A O 1
ATOM 574 N N . ILE A 1 69 ? -4.743 5.170 -5.983 1.00 76.81 69 ILE A N 1
ATOM 575 C CA . ILE A 1 69 ? -5.686 5.171 -7.117 1.00 76.81 69 ILE A CA 1
ATOM 576 C C . ILE A 1 69 ? -5.311 6.232 -8.164 1.00 76.81 69 ILE A C 1
ATOM 578 O O . ILE A 1 69 ? -5.502 5.995 -9.349 1.00 76.81 69 ILE A O 1
ATOM 582 N N . PHE A 1 70 ? -4.791 7.389 -7.744 1.00 74.75 70 PHE A N 1
ATOM 583 C CA . PHE A 1 70 ? -4.435 8.486 -8.658 1.00 74.75 70 PHE A CA 1
ATOM 584 C C . PHE A 1 70 ? -3.028 8.381 -9.258 1.00 74.75 70 PHE A C 1
ATOM 586 O O . PHE A 1 70 ? -2.714 9.125 -10.184 1.00 74.75 70 PHE A O 1
ATOM 593 N N . TYR A 1 71 ? -2.166 7.536 -8.693 1.00 68.62 71 TYR A N 1
ATOM 594 C CA . TYR A 1 71 ? -0.778 7.388 -9.133 1.00 68.62 71 TYR A CA 1
ATOM 595 C C . TYR A 1 71 ? -0.581 6.255 -10.155 1.00 68.62 71 TYR A C 1
ATOM 597 O O . TYR A 1 71 ? 0.412 6.263 -10.881 1.00 68.62 71 TYR A O 1
ATOM 605 N N . SER A 1 72 ? -1.506 5.289 -10.193 1.00 56.69 72 SER A N 1
ATOM 606 C CA . SER A 1 72 ? -1.593 4.252 -11.233 1.00 56.69 72 SER A CA 1
ATOM 607 C C . SER A 1 72 ? -2.159 4.799 -12.538 1.00 56.69 72 SER A C 1
ATOM 609 O O . SER A 1 72 ? -1.855 4.151 -13.564 1.00 56.69 72 SER A O 1
#

Solvent-accessible surface area (backbone atoms only — not comparable to full-atom values): 4107 Å² total; per-residue (Å²): 117,68,68,58,56,60,58,46,54,60,60,48,52,55,55,53,56,62,56,50,51,61,53,51,33,37,74,74,63,79,38,61,74,66,56,55,58,53,49,53,53,44,51,52,26,53,50,36,47,74,71,47,86,51,65,69,59,29,54,54,20,51,51,49,51,52,53,52,69,75,72,109